Protein AF-A0A1V1WBP7-F1 (afdb_monomer_lite)

pLDDT: mean 84.03, std 14.75, range [46.06, 96.5]

Structure (mmCIF, N/CA/C/O backbone):
data_AF-A0A1V1WBP7-F1
#
_entry.id   AF-A0A1V1WBP7-F1
#
loop_
_atom_site.group_PDB
_atom_site.id
_atom_site.type_symbol
_atom_site.label_atom_id
_atom_site.label_alt_id
_atom_site.label_comp_id
_atom_site.label_asym_id
_atom_site.label_entity_id
_atom_site.label_seq_id
_atom_site.pdbx_PDB_ins_code
_atom_site.Cartn_x
_atom_site.Cartn_y
_atom_site.Cartn_z
_atom_site.occupancy
_atom_site.B_iso_or_equiv
_atom_site.auth_seq_id
_atom_site.auth_comp_id
_atom_site.auth_asym_id
_atom_site.auth_atom_id
_atom_site.pdbx_PDB_model_num
ATOM 1 N N . MET A 1 1 ? -47.527 0.584 -14.012 1.00 49.28 1 MET A N 1
ATOM 2 C CA . MET A 1 1 ? -46.309 1.399 -14.230 1.00 49.28 1 MET A CA 1
ATOM 3 C C . MET A 1 1 ? -45.580 1.552 -12.897 1.00 49.28 1 MET A C 1
ATOM 5 O O . MET A 1 1 ? -45.606 2.622 -12.317 1.00 49.28 1 MET A O 1
ATOM 9 N N . GLU A 1 2 ? -44.976 0.482 -12.372 1.00 51.69 2 GLU A N 1
ATOM 10 C CA . GLU A 1 2 ? -44.332 0.516 -11.038 1.00 51.69 2 GLU A CA 1
ATOM 11 C C . GLU A 1 2 ? -42.880 -0.003 -11.049 1.00 51.69 2 GLU A C 1
ATOM 13 O O . GLU A 1 2 ? -42.153 0.165 -10.080 1.00 51.69 2 GLU A O 1
ATOM 18 N N . GLY A 1 3 ? -42.404 -0.567 -12.168 1.00 49.81 3 GLY A N 1
ATOM 19 C CA . GLY A 1 3 ? -41.070 -1.182 -12.256 1.00 49.81 3 GLY A CA 1
ATOM 20 C C . GLY A 1 3 ? -39.911 -0.243 -12.622 1.00 49.81 3 GLY A C 1
ATOM 21 O O . GLY A 1 3 ? -38.756 -0.614 -12.448 1.00 49.81 3 GLY A O 1
ATOM 22 N N . VAL A 1 4 ? -40.185 0.969 -13.120 1.00 53.28 4 VAL A N 1
ATOM 23 C CA . VAL A 1 4 ? -39.129 1.900 -13.581 1.00 53.28 4 VAL A CA 1
ATOM 24 C C . VAL A 1 4 ? -38.493 2.656 -12.406 1.00 53.28 4 VAL A C 1
ATOM 26 O O . VAL A 1 4 ? -37.303 2.953 -12.426 1.00 53.28 4 VAL A O 1
ATOM 29 N N . SER A 1 5 ? -39.272 2.915 -11.351 1.00 57.97 5 SER A N 1
ATOM 30 C CA . SER A 1 5 ? -38.846 3.709 -10.191 1.00 57.97 5 SER A CA 1
ATOM 31 C C . SER A 1 5 ? -37.804 2.976 -9.337 1.00 57.97 5 SER A C 1
ATOM 33 O O . SER A 1 5 ? -36.762 3.531 -8.996 1.00 57.97 5 SER A O 1
ATOM 35 N N . THR A 1 6 ? -38.021 1.686 -9.069 1.00 59.50 6 THR A N 1
ATOM 36 C CA . THR A 1 6 ? -37.118 0.884 -8.230 1.00 59.50 6 THR A CA 1
ATOM 37 C C . THR A 1 6 ? -35.764 0.649 -8.900 1.00 59.50 6 THR A C 1
ATOM 39 O O . THR A 1 6 ? -34.729 0.726 -8.242 1.00 59.50 6 THR A O 1
ATOM 42 N N . LEU A 1 7 ? -35.749 0.423 -10.220 1.00 59.28 7 LEU A N 1
ATOM 43 C CA . LEU A 1 7 ? -34.512 0.218 -10.976 1.00 59.28 7 LEU A CA 1
ATOM 44 C C . LEU A 1 7 ? -33.639 1.486 -10.978 1.00 59.28 7 LEU A C 1
ATOM 46 O O . LEU A 1 7 ? -32.428 1.402 -10.784 1.00 59.28 7 LEU A O 1
ATOM 50 N N . LEU A 1 8 ? -34.258 2.662 -11.124 1.00 59.25 8 LEU A N 1
ATOM 51 C CA . LEU A 1 8 ? -33.563 3.951 -11.118 1.00 59.25 8 LEU A CA 1
ATOM 52 C C . LEU A 1 8 ? -32.920 4.246 -9.750 1.00 59.25 8 LEU A C 1
ATOM 54 O O . LEU A 1 8 ? -31.777 4.698 -9.682 1.00 59.25 8 LEU A O 1
ATOM 58 N N . ILE A 1 9 ? -33.617 3.932 -8.654 1.00 60.50 9 ILE A N 1
ATOM 59 C CA . ILE A 1 9 ? -33.103 4.107 -7.286 1.00 60.50 9 ILE A CA 1
ATOM 60 C C . ILE A 1 9 ? -31.903 3.185 -7.027 1.00 60.50 9 ILE A C 1
ATOM 62 O O . ILE A 1 9 ? -30.879 3.646 -6.522 1.00 60.50 9 ILE A O 1
ATOM 66 N N . ILE A 1 10 ? -31.982 1.908 -7.423 1.00 60.56 10 ILE A N 1
ATOM 67 C CA . ILE A 1 10 ? -30.877 0.947 -7.256 1.00 60.56 10 ILE A CA 1
ATOM 68 C C . ILE A 1 10 ? -29.636 1.403 -8.034 1.00 60.56 10 ILE A C 1
ATOM 70 O O . ILE A 1 10 ? -28.531 1.392 -7.490 1.00 60.56 10 ILE A O 1
ATOM 74 N N . VAL A 1 11 ? -29.813 1.868 -9.274 1.00 59.97 11 VAL A N 1
ATOM 75 C CA . VAL A 1 11 ? -28.717 2.397 -10.100 1.00 59.97 11 VAL A CA 1
ATOM 76 C C . VAL A 1 11 ? -28.092 3.641 -9.457 1.00 59.97 11 VAL A C 1
ATOM 78 O O . VAL A 1 11 ? -26.871 3.756 -9.403 1.00 59.97 11 VAL A O 1
ATOM 81 N N . THR A 1 12 ? -28.897 4.533 -8.879 1.00 58.50 12 THR A N 1
ATOM 82 C CA . THR A 1 12 ? -28.398 5.761 -8.234 1.00 58.50 12 THR A CA 1
ATOM 83 C C . THR A 1 12 ? -27.610 5.463 -6.947 1.00 58.50 12 THR A C 1
ATOM 85 O O . THR A 1 12 ? -26.564 6.069 -6.694 1.00 58.50 12 THR A O 1
ATOM 88 N N . ILE A 1 13 ? -28.049 4.482 -6.149 1.00 58.50 13 ILE A N 1
ATOM 89 C CA . ILE A 1 13 ? -27.334 4.025 -4.942 1.00 58.50 13 ILE A CA 1
ATOM 90 C C . ILE A 1 13 ? -26.028 3.301 -5.318 1.00 58.50 13 ILE A C 1
ATOM 92 O O . ILE A 1 13 ? -25.000 3.494 -4.667 1.00 58.50 13 ILE A O 1
ATOM 96 N N . ALA A 1 14 ? -26.032 2.505 -6.390 1.00 55.47 14 ALA A N 1
ATOM 97 C CA . ALA A 1 14 ? -24.828 1.834 -6.879 1.00 55.47 14 ALA A CA 1
ATOM 98 C C . ALA A 1 14 ? -23.783 2.829 -7.420 1.00 55.47 14 ALA A C 1
ATOM 100 O O . ALA A 1 14 ? -22.595 2.688 -7.129 1.00 55.47 14 ALA A O 1
ATOM 101 N N . ILE A 1 15 ? -24.214 3.865 -8.151 1.00 55.19 15 ILE A N 1
ATOM 102 C CA . ILE A 1 15 ? -23.320 4.905 -8.691 1.00 55.19 15 ILE A CA 1
ATOM 103 C C . ILE A 1 15 ? -22.729 5.766 -7.567 1.00 55.19 15 ILE A C 1
ATOM 105 O O . ILE A 1 15 ? -21.537 6.056 -7.588 1.00 55.19 15 ILE A O 1
ATOM 109 N N . SER A 1 16 ? -23.520 6.127 -6.552 1.00 48.75 16 SER A N 1
ATOM 110 C CA . SER A 1 16 ? -23.043 6.966 -5.440 1.00 48.75 16 SER A CA 1
ATOM 111 C C . SER A 1 16 ? -22.011 6.269 -4.545 1.00 48.75 16 SER A C 1
ATOM 113 O O . SER A 1 16 ? -21.090 6.926 -4.064 1.00 48.75 16 SER A O 1
ATOM 115 N N . ARG A 1 17 ? -22.076 4.938 -4.388 1.00 50.38 17 ARG A N 1
ATOM 116 C CA . ARG A 1 17 ? -21.009 4.165 -3.716 1.00 50.38 17 ARG A CA 1
ATOM 117 C C . ARG A 1 17 ? -19.724 4.032 -4.538 1.00 50.38 17 ARG A C 1
ATOM 119 O O . ARG A 1 17 ? -18.677 3.726 -3.974 1.00 50.38 17 ARG A O 1
ATOM 126 N N . LEU A 1 18 ? -19.776 4.255 -5.850 1.00 49.00 18 LEU A N 1
ATOM 127 C CA . LEU A 1 18 ? -18.595 4.182 -6.712 1.00 49.00 18 LEU A CA 1
ATOM 128 C C . LEU A 1 18 ? -17.677 5.408 -6.556 1.00 49.00 18 LEU A C 1
ATOM 130 O O . LEU A 1 18 ? -16.489 5.326 -6.858 1.00 49.00 18 LEU A O 1
ATOM 134 N N . SER A 1 19 ? -18.215 6.544 -6.103 1.00 46.06 19 SER A N 1
ATOM 135 C CA . SER A 1 19 ? -17.581 7.858 -6.269 1.00 46.06 19 SER A CA 1
ATOM 136 C C . SER A 1 19 ? -16.690 8.328 -5.116 1.00 46.06 19 SER A C 1
ATOM 138 O O . SER A 1 19 ? -16.075 9.382 -5.245 1.00 46.06 19 SER A O 1
ATOM 140 N N . SER A 1 20 ? -16.590 7.597 -4.001 1.00 52.81 20 SER A N 1
ATOM 141 C CA . SER A 1 20 ? -15.884 8.093 -2.805 1.00 52.81 20 SER A CA 1
ATOM 142 C C . SER A 1 20 ? -14.795 7.173 -2.265 1.00 52.81 20 SER A C 1
ATOM 144 O O . SER A 1 20 ? -14.373 7.354 -1.123 1.00 52.81 20 SER A O 1
ATOM 146 N N . VAL A 1 21 ? -14.315 6.193 -3.038 1.00 61.56 21 VAL A N 1
ATOM 147 C CA . VAL A 1 21 ? -13.191 5.386 -2.550 1.00 61.56 21 VAL A CA 1
ATOM 148 C C . VAL A 1 21 ? -11.918 6.205 -2.668 1.00 61.56 21 VAL A C 1
ATOM 150 O O . VAL A 1 21 ? -11.360 6.351 -3.753 1.00 61.56 21 VAL A O 1
ATOM 153 N N . ALA A 1 22 ? -11.506 6.768 -1.532 1.00 71.69 22 ALA A N 1
ATOM 154 C CA . ALA A 1 22 ? -10.317 7.589 -1.405 1.00 71.69 22 ALA A CA 1
ATOM 155 C C . ALA A 1 22 ? -9.111 6.848 -1.991 1.00 71.69 22 ALA A C 1
ATOM 157 O O . ALA A 1 22 ? -8.683 5.809 -1.480 1.00 71.69 22 ALA A O 1
ATOM 158 N N . SER A 1 23 ? -8.594 7.379 -3.094 1.00 84.75 23 SER A N 1
ATOM 159 C CA . SER A 1 23 ? -7.396 6.872 -3.734 1.00 84.75 23 SER A CA 1
ATOM 160 C C . SER A 1 23 ? -6.168 7.630 -3.243 1.00 84.75 23 SER A C 1
ATOM 162 O O . SER A 1 23 ? -6.245 8.832 -2.991 1.00 84.75 23 SER A O 1
ATOM 164 N N . TYR A 1 24 ? -5.026 6.960 -3.154 1.00 87.44 24 TYR A N 1
ATOM 165 C CA . TYR A 1 24 ? -3.764 7.573 -2.750 1.00 87.44 24 TYR A CA 1
ATOM 166 C C . TYR A 1 24 ? -2.632 7.198 -3.710 1.00 87.44 24 TYR A C 1
ATOM 168 O O . TYR A 1 24 ? -2.746 6.266 -4.505 1.00 87.44 24 TYR A O 1
ATOM 176 N N . GLU A 1 25 ? -1.534 7.947 -3.649 1.00 91.62 25 GLU A N 1
ATOM 177 C CA . GLU A 1 25 ? -0.281 7.562 -4.294 1.00 91.62 25 GLU A CA 1
ATOM 178 C C . GLU A 1 25 ? 0.701 7.043 -3.240 1.00 91.62 25 GLU A C 1
ATOM 180 O O . GLU A 1 25 ? 0.782 7.597 -2.135 1.00 91.62 25 GLU A O 1
ATOM 185 N N . GLY A 1 26 ? 1.431 5.978 -3.558 1.00 91.38 26 GLY A N 1
ATOM 186 C CA . GLY A 1 26 ? 2.343 5.347 -2.609 1.00 91.38 26 GLY A CA 1
ATOM 187 C C . GLY A 1 26 ? 3.078 4.147 -3.185 1.00 91.38 26 GLY A C 1
ATOM 188 O O . GLY A 1 26 ? 2.887 3.779 -4.342 1.00 91.38 26 GLY A O 1
ATOM 189 N N . TYR A 1 27 ? 3.919 3.523 -2.362 1.00 92.12 27 TYR A N 1
ATOM 190 C CA . TYR A 1 27 ? 4.590 2.283 -2.734 1.00 92.12 27 TYR A CA 1
ATOM 191 C C . TYR A 1 27 ? 3.604 1.114 -2.772 1.00 92.12 27 TYR A C 1
ATOM 193 O O . TYR A 1 27 ? 2.797 0.951 -1.855 1.00 92.12 27 TYR A O 1
ATOM 201 N N . LEU A 1 28 ? 3.685 0.295 -3.821 1.00 92.12 28 LEU A N 1
ATOM 202 C CA . LEU A 1 28 ? 2.872 -0.913 -3.942 1.00 92.12 28 LEU A CA 1
ATOM 203 C C . LEU A 1 28 ? 3.445 -2.025 -3.062 1.00 92.12 28 LEU A C 1
ATOM 205 O O . LEU A 1 28 ? 4.588 -2.450 -3.255 1.00 92.12 28 LEU A O 1
ATOM 209 N N . ILE A 1 29 ? 2.631 -2.496 -2.124 1.00 89.06 29 ILE A N 1
ATOM 210 C CA . ILE A 1 29 ? 2.987 -3.536 -1.159 1.00 89.06 29 ILE A CA 1
ATOM 211 C C . ILE A 1 29 ? 2.553 -4.898 -1.704 1.00 89.06 29 ILE A C 1
ATOM 213 O O . ILE A 1 29 ? 1.504 -5.037 -2.339 1.00 89.06 29 ILE A O 1
ATOM 217 N N . VAL A 1 30 ? 3.375 -5.916 -1.478 1.00 88.88 30 VAL A N 1
ATOM 218 C CA . VAL A 1 30 ? 3.036 -7.307 -1.764 1.00 88.88 30 VAL A CA 1
ATOM 219 C C . VAL A 1 30 ? 2.081 -7.786 -0.672 1.00 88.88 30 VAL A C 1
ATOM 221 O O . VAL A 1 30 ? 2.464 -7.875 0.493 1.00 88.88 30 VAL A O 1
ATOM 224 N N . LYS A 1 31 ? 0.837 -8.090 -1.056 1.00 82.25 31 LYS A N 1
ATOM 225 C CA . LYS A 1 31 ? -0.248 -8.468 -0.137 1.00 82.25 31 LYS A CA 1
ATOM 226 C C . LYS A 1 31 ? 0.172 -9.567 0.852 1.00 82.25 31 LYS A C 1
ATOM 228 O O . LYS A 1 31 ? 0.723 -10.584 0.430 1.00 82.25 31 LYS A O 1
ATOM 233 N N . GLY A 1 32 ? -0.141 -9.375 2.138 1.00 78.25 32 GLY A N 1
ATOM 234 C CA . GLY A 1 32 ? 0.213 -10.301 3.219 1.00 78.25 32 GLY A CA 1
ATOM 235 C C . GLY A 1 32 ? 1.697 -10.290 3.603 1.00 78.25 32 GLY A C 1
ATOM 236 O O . GLY A 1 32 ? 2.176 -11.242 4.217 1.00 78.25 32 GLY A O 1
ATOM 237 N N . THR A 1 33 ? 2.451 -9.262 3.200 1.00 81.69 33 THR A N 1
ATOM 238 C CA . THR A 1 33 ? 3.865 -9.088 3.554 1.00 81.69 33 THR A CA 1
ATOM 239 C C . THR A 1 33 ? 4.183 -7.611 3.788 1.00 81.69 33 THR A C 1
ATOM 241 O O . THR A 1 33 ? 3.463 -6.741 3.307 1.00 81.69 33 THR A O 1
ATOM 244 N N . ASP A 1 34 ? 5.333 -7.332 4.402 1.00 76.88 34 ASP A N 1
ATOM 245 C CA . ASP A 1 34 ? 5.883 -5.972 4.526 1.00 76.88 34 ASP A CA 1
ATOM 246 C C . ASP A 1 34 ? 6.816 -5.587 3.356 1.00 76.88 34 ASP A C 1
ATOM 248 O O . ASP A 1 34 ? 7.576 -4.619 3.436 1.00 76.88 34 ASP A O 1
ATOM 252 N N . ASN A 1 35 ? 6.806 -6.364 2.266 1.00 85.75 35 ASN A N 1
ATOM 253 C CA . ASN A 1 35 ? 7.675 -6.146 1.111 1.00 85.75 35 ASN A CA 1
ATOM 254 C C . ASN A 1 35 ? 7.003 -5.280 0.045 1.00 85.75 35 ASN A C 1
ATOM 256 O O . ASN A 1 35 ? 5.795 -5.345 -0.173 1.00 85.75 35 ASN A O 1
ATOM 260 N N . TYR A 1 36 ? 7.819 -4.540 -0.700 1.00 90.44 36 TYR A N 1
ATOM 261 C CA . TYR A 1 36 ? 7.381 -3.739 -1.839 1.00 90.44 36 TYR A CA 1
ATOM 262 C C . TYR A 1 36 ? 7.749 -4.408 -3.163 1.00 90.44 36 TYR A C 1
ATOM 264 O O . TYR A 1 36 ? 8.688 -5.205 -3.247 1.00 90.44 36 TYR A O 1
ATOM 272 N N . TYR A 1 37 ? 7.034 -4.051 -4.232 1.00 92.44 37 TYR A N 1
ATOM 273 C CA . TYR A 1 37 ? 7.463 -4.407 -5.583 1.00 92.44 37 TYR A CA 1
ATOM 274 C C . TYR A 1 37 ? 8.698 -3.587 -5.965 1.00 92.44 37 TYR A C 1
ATOM 276 O O . TYR A 1 37 ? 8.590 -2.427 -6.361 1.00 92.44 37 TYR A O 1
ATOM 284 N N . ASN A 1 38 ? 9.871 -4.205 -5.842 1.00 93.00 38 ASN A N 1
ATOM 285 C CA . ASN A 1 38 ? 11.150 -3.568 -6.139 1.00 93.00 38 ASN A CA 1
ATOM 286 C C . ASN A 1 38 ? 11.378 -3.396 -7.645 1.00 93.00 38 ASN A C 1
ATOM 288 O O . ASN A 1 38 ? 10.941 -4.218 -8.449 1.00 93.00 38 ASN A O 1
ATOM 292 N N . CYS A 1 39 ? 12.101 -2.348 -8.019 1.00 93.25 39 CYS A N 1
ATOM 293 C CA . CYS A 1 39 ? 12.418 -1.986 -9.392 1.00 93.25 39 CYS A CA 1
ATOM 294 C C . CYS A 1 39 ? 13.893 -1.602 -9.532 1.00 93.25 39 CYS A C 1
ATOM 296 O O . CYS A 1 39 ? 14.475 -0.996 -8.641 1.00 93.25 39 CYS A O 1
ATOM 298 N N . ASP A 1 40 ? 14.494 -1.922 -10.676 1.00 87.81 40 ASP A N 1
ATOM 299 C CA . ASP A 1 40 ? 15.861 -1.502 -10.988 1.00 87.81 40 ASP A CA 1
ATOM 300 C C . ASP A 1 40 ? 15.865 -0.089 -11.586 1.00 87.81 40 ASP A C 1
ATOM 302 O O . ASP A 1 40 ? 15.399 0.129 -12.710 1.00 87.81 40 ASP A O 1
ATOM 306 N N . ILE A 1 41 ? 16.418 0.870 -10.840 1.00 79.94 41 ILE A N 1
ATOM 307 C CA . ILE A 1 41 ? 16.479 2.278 -11.252 1.00 79.94 41 ILE A CA 1
ATOM 308 C C . ILE A 1 41 ? 17.471 2.533 -12.397 1.00 79.94 41 ILE A C 1
ATOM 310 O O . ILE A 1 41 ? 17.370 3.557 -13.071 1.00 79.94 41 ILE A O 1
ATOM 314 N N . ARG A 1 42 ? 18.436 1.630 -12.622 1.00 77.56 42 ARG A N 1
ATOM 315 C CA . ARG A 1 42 ? 19.437 1.746 -13.700 1.00 77.56 42 ARG A CA 1
ATOM 316 C C . ARG A 1 42 ? 18.978 1.097 -15.005 1.00 77.56 42 ARG A C 1
ATOM 318 O O . ARG A 1 42 ? 19.608 1.312 -16.038 1.00 77.56 42 ARG A O 1
ATOM 325 N N . GLY A 1 43 ? 17.906 0.314 -14.949 1.00 81.88 43 GLY A N 1
ATOM 326 C CA . GLY A 1 43 ? 17.322 -0.383 -16.086 1.00 81.88 43 GLY A CA 1
ATOM 327 C C . GLY A 1 43 ? 15.921 0.121 -16.428 1.00 81.88 43 GLY A C 1
ATOM 328 O O . GLY A 1 43 ? 15.588 1.298 -16.307 1.00 81.88 43 GLY A O 1
ATOM 329 N N . ASN A 1 44 ? 15.059 -0.807 -16.838 1.00 89.00 44 ASN A N 1
ATOM 330 C CA . ASN A 1 44 ? 13.678 -0.523 -17.236 1.00 89.00 44 ASN A CA 1
ATOM 331 C C . ASN A 1 44 ? 12.702 -0.454 -16.042 1.00 89.00 44 ASN A C 1
ATOM 333 O O . ASN A 1 44 ? 11.522 -0.781 -16.192 1.00 89.00 44 ASN A O 1
ATOM 337 N N . GLY A 1 45 ? 13.156 -0.024 -14.858 1.00 91.06 45 GLY A N 1
ATOM 338 C CA . GLY A 1 45 ? 12.352 -0.012 -13.631 1.00 91.06 45 GLY A CA 1
ATOM 339 C C . GLY A 1 45 ? 11.032 0.747 -13.766 1.00 91.06 45 GLY A C 1
ATOM 340 O O . GLY A 1 45 ? 10.006 0.280 -13.284 1.00 91.06 45 GLY A O 1
ATOM 341 N N . ASN A 1 46 ? 11.015 1.870 -14.491 1.00 93.50 46 ASN A N 1
ATOM 342 C CA . ASN A 1 46 ? 9.780 2.624 -14.745 1.00 93.50 46 ASN A CA 1
ATOM 343 C C . ASN A 1 46 ? 8.764 1.834 -15.579 1.00 93.50 46 ASN A C 1
ATOM 345 O O . ASN A 1 46 ? 7.570 1.884 -15.299 1.00 93.50 46 ASN A O 1
ATOM 349 N N . VAL A 1 47 ? 9.229 1.082 -16.582 1.00 95.56 47 VAL A N 1
ATOM 350 C CA . VAL A 1 47 ? 8.355 0.240 -17.413 1.00 95.56 47 VAL A CA 1
ATOM 351 C C . VAL A 1 47 ? 7.767 -0.888 -16.571 1.00 95.56 47 VAL A C 1
ATOM 353 O O . VAL A 1 47 ? 6.560 -1.118 -16.621 1.00 95.56 47 VAL A O 1
ATOM 356 N N . TYR A 1 48 ? 8.598 -1.539 -15.753 1.00 95.56 48 TYR A N 1
ATOM 357 C CA . TYR A 1 48 ? 8.144 -2.561 -14.812 1.00 95.56 48 TYR A CA 1
ATOM 358 C C . TYR A 1 48 ? 7.107 -2.006 -13.828 1.00 95.56 48 TYR A C 1
ATOM 360 O O . TYR A 1 48 ? 6.045 -2.603 -13.660 1.00 95.56 48 TYR A O 1
ATOM 368 N N . CYS A 1 49 ? 7.362 -0.838 -13.230 1.00 96.38 49 CYS A N 1
ATOM 369 C CA . CYS A 1 49 ? 6.433 -0.244 -12.276 1.00 96.38 49 CYS A CA 1
ATOM 370 C C . CYS A 1 49 ? 5.105 0.148 -12.913 1.00 96.38 49 CYS A C 1
ATOM 372 O O . CYS A 1 49 ? 4.056 -0.160 -12.359 1.00 96.38 49 CYS A O 1
ATOM 374 N N . ARG A 1 50 ? 5.115 0.724 -14.11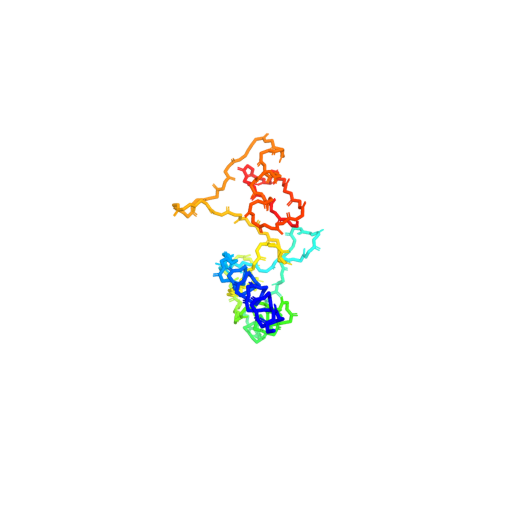6 1.00 96.50 50 ARG A N 1
ATOM 375 C CA . ARG A 1 50 ? 3.874 0.972 -14.855 1.00 96.50 50 ARG A CA 1
ATOM 376 C C . ARG A 1 50 ? 3.080 -0.317 -15.071 1.00 96.50 50 ARG A C 1
ATOM 378 O O . ARG A 1 50 ? 1.880 -0.356 -14.814 1.00 96.50 50 ARG A O 1
ATOM 385 N N . GLN A 1 51 ? 3.744 -1.382 -15.522 1.00 96.44 51 GLN A N 1
ATOM 386 C CA . GLN A 1 51 ? 3.097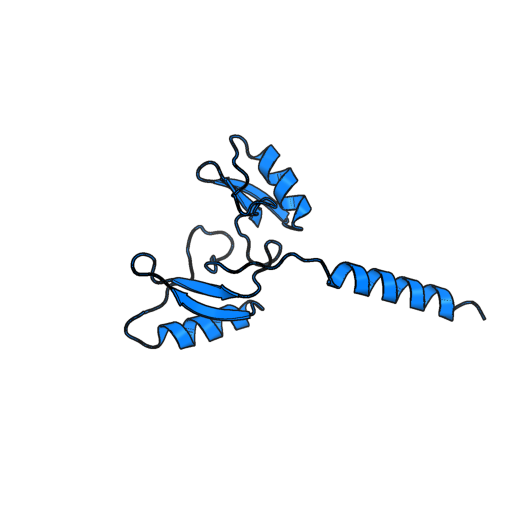 -2.673 -15.766 1.00 96.44 51 GLN A CA 1
ATOM 387 C C . GLN A 1 51 ? 2.530 -3.283 -14.482 1.00 96.44 51 GLN A C 1
ATOM 389 O O . GLN A 1 51 ? 1.395 -3.759 -14.491 1.00 96.44 51 GLN A O 1
ATOM 394 N N . ILE A 1 52 ? 3.286 -3.265 -13.380 1.00 95.94 52 ILE A N 1
ATOM 395 C CA . ILE A 1 52 ? 2.841 -3.870 -12.124 1.00 95.94 52 ILE A CA 1
ATOM 396 C C . ILE A 1 52 ? 1.714 -3.058 -11.478 1.00 95.94 52 ILE A C 1
ATOM 398 O O . ILE A 1 52 ? 0.741 -3.657 -11.034 1.00 95.94 52 ILE A O 1
ATOM 402 N N . CYS A 1 53 ? 1.766 -1.722 -11.502 1.00 96.38 53 CYS A N 1
ATOM 403 C CA . CYS A 1 53 ? 0.678 -0.883 -10.995 1.00 96.38 53 CYS A CA 1
ATOM 404 C C . CYS A 1 53 ? -0.626 -1.162 -11.757 1.00 96.38 53 CYS A C 1
ATOM 406 O O . CYS A 1 53 ? -1.649 -1.452 -11.136 1.00 96.38 53 CYS A O 1
ATOM 408 N N 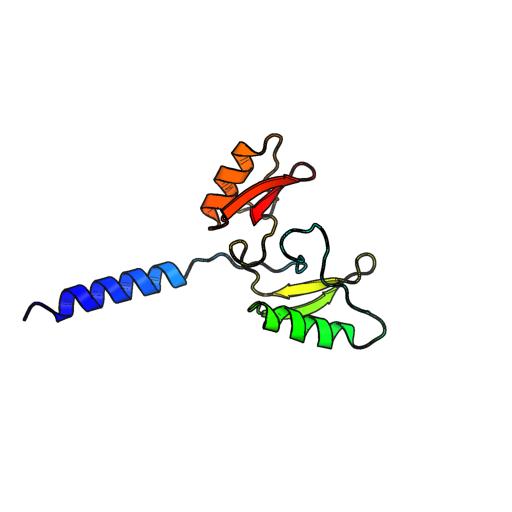. HIS A 1 54 ? -0.581 -1.206 -13.093 1.00 96.12 54 HIS A N 1
ATOM 409 C CA . HIS A 1 54 ? -1.754 -1.570 -13.893 1.00 96.12 54 HIS A CA 1
ATOM 410 C C . HIS A 1 54 ? -2.228 -3.005 -13.652 1.00 96.12 54 HIS A C 1
ATOM 412 O O . HIS A 1 54 ? -3.431 -3.240 -13.609 1.00 96.12 54 HIS A O 1
ATOM 418 N N . LYS A 1 55 ? -1.313 -3.963 -13.448 1.00 96.00 55 LYS A N 1
ATOM 419 C CA . LYS A 1 55 ? -1.666 -5.360 -13.142 1.00 96.00 55 LYS A CA 1
ATOM 420 C C . LYS A 1 55 ? -2.534 -5.484 -11.887 1.00 96.00 55 LYS A C 1
ATOM 422 O O . LYS A 1 55 ? -3.348 -6.400 -11.808 1.00 96.00 55 LYS A O 1
ATOM 427 N N . PHE A 1 56 ? -2.358 -4.592 -10.914 1.00 93.25 56 PHE A N 1
ATOM 428 C CA . PHE A 1 56 ? -3.146 -4.576 -9.681 1.00 93.25 56 PHE A CA 1
ATOM 429 C C . PHE A 1 56 ? -4.323 -3.590 -9.727 1.00 93.25 56 PHE A C 1
ATOM 431 O O . PHE A 1 56 ? -4.950 -3.340 -8.704 1.00 93.25 56 PHE A O 1
ATOM 438 N N . ASP A 1 57 ? -4.680 -3.088 -10.912 1.00 93.00 57 ASP A N 1
ATOM 439 C CA . ASP A 1 57 ? -5.692 -2.046 -11.132 1.00 93.00 57 ASP A CA 1
ATOM 440 C C . ASP A 1 57 ? -5.445 -0.772 -10.309 1.00 93.00 57 ASP A C 1
ATOM 442 O O . ASP A 1 57 ? -6.379 -0.102 -9.855 1.00 93.00 57 ASP A O 1
ATOM 446 N N . ALA A 1 58 ? -4.172 -0.436 -10.123 1.00 92.00 58 ALA A N 1
ATOM 447 C CA . ALA A 1 58 ? -3.759 0.913 -9.792 1.00 92.00 58 ALA A CA 1
ATOM 448 C C . ALA A 1 58 ? -3.632 1.749 -11.085 1.00 92.00 58 ALA A C 1
ATOM 450 O O . ALA A 1 58 ? -3.860 1.283 -12.208 1.00 92.00 58 ALA A O 1
ATOM 451 N N . GLY A 1 59 ? -3.292 3.024 -10.925 1.00 92.38 59 GLY A N 1
ATOM 452 C CA . GLY A 1 59 ? -2.986 3.931 -12.026 1.00 92.38 59 GLY A CA 1
ATOM 453 C C . GLY A 1 59 ? -1.596 3.693 -12.619 1.00 92.38 59 GLY A C 1
ATOM 454 O O . GLY A 1 59 ? -1.026 2.609 -12.527 1.00 92.38 59 GLY A O 1
ATOM 455 N N . ASP A 1 60 ? -1.041 4.740 -13.228 1.00 95.56 60 ASP A N 1
ATOM 456 C CA . ASP A 1 60 ? 0.351 4.728 -13.684 1.00 95.56 60 ASP A CA 1
ATOM 457 C C . ASP A 1 60 ? 1.312 4.591 -12.490 1.00 95.56 60 ASP A C 1
ATOM 459 O O . ASP A 1 60 ? 0.946 4.840 -11.333 1.00 95.56 60 ASP A O 1
ATOM 463 N N . GLY A 1 61 ? 2.556 4.232 -12.775 1.00 95.50 61 GLY A N 1
ATOM 464 C CA . GLY A 1 61 ? 3.586 4.146 -11.758 1.00 95.50 61 GLY A CA 1
ATOM 465 C C . GLY A 1 61 ? 4.988 4.248 -12.314 1.00 95.50 61 GLY A C 1
ATOM 466 O O . GLY A 1 61 ? 5.243 4.066 -13.505 1.00 95.50 61 GLY A O 1
ATOM 467 N N . HIS A 1 62 ? 5.916 4.539 -11.418 1.00 95.06 62 HIS A N 1
ATOM 468 C CA . HIS A 1 62 ? 7.322 4.706 -11.742 1.00 95.06 62 HIS A CA 1
ATOM 469 C C . HIS A 1 62 ? 8.189 4.134 -10.630 1.00 95.06 62 HIS A C 1
ATOM 471 O O . HIS A 1 62 ? 7.746 3.893 -9.505 1.00 95.06 62 HIS A O 1
ATOM 477 N N . CYS A 1 63 ? 9.443 3.883 -10.972 1.00 94.81 63 CYS A N 1
ATOM 478 C CA . CYS A 1 63 ? 10.431 3.427 -10.022 1.00 94.81 63 CYS A CA 1
ATOM 4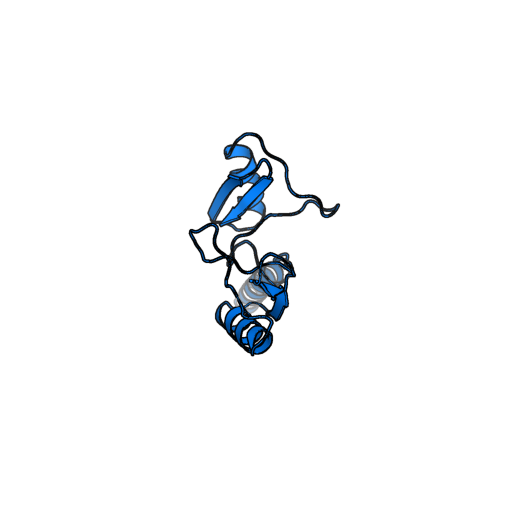79 C C . CYS A 1 63 ? 10.861 4.608 -9.153 1.00 94.81 63 CYS A C 1
ATOM 481 O O . CYS A 1 63 ? 11.408 5.594 -9.652 1.00 94.81 63 CYS A O 1
ATOM 483 N N . GLN A 1 64 ? 10.580 4.526 -7.856 1.00 90.94 64 GLN A N 1
ATOM 484 C CA . GLN A 1 64 ? 10.846 5.580 -6.886 1.00 90.94 64 GLN A CA 1
ATOM 485 C C . GLN A 1 64 ? 11.854 5.084 -5.846 1.00 90.94 64 GLN A C 1
ATOM 487 O O . GLN A 1 64 ? 11.684 4.039 -5.217 1.00 90.94 64 GLN A O 1
ATOM 492 N N . GLY A 1 65 ? 12.873 5.906 -5.604 1.00 74.38 65 GLY A N 1
ATOM 493 C CA . GLY A 1 65 ? 13.699 5.821 -4.405 1.00 74.38 65 GLY A CA 1
ATOM 494 C C . GLY A 1 65 ? 15.196 5.854 -4.683 1.00 74.38 65 GLY A C 1
ATOM 495 O O . GLY A 1 65 ? 15.708 5.105 -5.505 1.00 74.38 65 GLY A O 1
ATOM 496 N N . ILE A 1 66 ? 15.898 6.683 -3.909 1.00 59.47 66 ILE A N 1
ATOM 497 C CA . ILE A 1 66 ? 17.353 6.593 -3.717 1.00 59.47 66 ILE A CA 1
ATOM 498 C C . ILE A 1 66 ? 17.701 5.411 -2.782 1.00 59.47 66 ILE A C 1
ATOM 500 O O . ILE A 1 66 ? 18.786 4.854 -2.892 1.00 59.47 66 ILE A O 1
ATOM 504 N N . TYR A 1 67 ? 16.773 4.987 -1.905 1.00 56.31 67 TYR A N 1
ATOM 505 C CA . TYR A 1 67 ? 17.031 3.992 -0.847 1.00 56.31 67 TYR A CA 1
ATOM 506 C C . TYR A 1 67 ? 16.170 2.724 -0.913 1.00 56.31 67 TYR A C 1
ATOM 508 O O . TYR A 1 67 ? 16.630 1.664 -0.511 1.00 56.31 67 TYR A O 1
ATOM 516 N N . SER A 1 68 ? 14.937 2.811 -1.415 1.00 65.69 68 SER A N 1
ATOM 517 C CA . SER A 1 68 ? 13.976 1.700 -1.400 1.00 65.69 68 SER A CA 1
ATOM 518 C C . SER A 1 68 ? 13.769 1.027 -2.758 1.00 65.69 68 SER A C 1
ATOM 520 O O . SER A 1 68 ? 13.201 -0.056 -2.777 1.00 65.69 68 SER A O 1
ATOM 522 N N . GLN A 1 69 ? 14.231 1.634 -3.868 1.00 90.44 69 GLN A N 1
ATOM 523 C CA . GLN A 1 69 ? 14.157 1.080 -5.234 1.00 90.44 69 GLN A CA 1
ATOM 524 C C . GLN A 1 69 ? 12.843 0.317 -5.480 1.00 90.44 69 GLN A C 1
ATOM 526 O O . GLN A 1 69 ? 12.842 -0.879 -5.756 1.00 90.44 69 GLN A O 1
ATOM 531 N N . SER A 1 70 ? 11.713 1.000 -5.283 1.00 94.06 70 SER A N 1
ATOM 532 C CA . SER A 1 70 ? 10.381 0.390 -5.212 1.00 94.06 70 SER A CA 1
ATOM 533 C C . SER A 1 70 ? 9.384 1.101 -6.121 1.00 94.06 70 SER A C 1
ATOM 535 O O . SER A 1 70 ? 9.513 2.291 -6.409 1.00 94.06 70 SER A O 1
ATOM 537 N N . CYS A 1 71 ? 8.359 0.380 -6.562 1.00 95.25 71 CYS A N 1
ATOM 538 C CA . CYS A 1 71 ? 7.329 0.931 -7.427 1.00 95.25 71 CYS A CA 1
ATOM 539 C C . CYS A 1 71 ? 6.369 1.835 -6.663 1.00 95.25 71 CYS A C 1
ATOM 541 O O . CYS A 1 71 ? 5.669 1.390 -5.752 1.00 95.25 71 CYS A O 1
ATOM 543 N N . TRP A 1 72 ? 6.322 3.098 -7.079 1.00 94.38 72 TRP A N 1
ATOM 544 C CA . TRP A 1 72 ? 5.332 4.072 -6.648 1.00 94.38 72 TRP A CA 1
ATOM 545 C C . TRP A 1 72 ? 4.179 4.087 -7.646 1.00 94.38 72 TRP A C 1
ATOM 547 O O . TRP A 1 72 ? 4.393 4.342 -8.832 1.00 94.38 72 TRP A O 1
ATOM 557 N N . CYS A 1 73 ? 2.967 3.816 -7.173 1.00 95.62 73 CYS A N 1
ATOM 558 C CA . CYS A 1 73 ? 1.761 3.767 -7.989 1.00 95.62 73 CYS A CA 1
ATOM 559 C C . CYS A 1 73 ? 0.815 4.913 -7.644 1.00 95.62 73 CYS A C 1
ATOM 561 O O . CYS A 1 73 ? 0.692 5.318 -6.484 1.00 95.62 73 CYS A O 1
ATOM 563 N N . LYS A 1 74 ? 0.083 5.378 -8.654 1.00 94.69 74 LYS A N 1
ATOM 564 C CA . LYS A 1 74 ? -1.059 6.280 -8.495 1.00 94.69 74 LYS A CA 1
ATOM 565 C C . LYS A 1 74 ? -2.347 5.498 -8.277 1.00 94.69 74 LYS A C 1
ATOM 567 O O . LYS A 1 74 ? -2.432 4.328 -8.633 1.00 94.69 74 LYS A O 1
ATOM 572 N N . ASN A 1 75 ? -3.377 6.166 -7.768 1.00 92.69 75 ASN A N 1
ATOM 573 C CA . ASN A 1 75 ? -4.732 5.623 -7.627 1.00 92.69 75 ASN A CA 1
ATOM 574 C C . ASN A 1 75 ? -4.831 4.305 -6.831 1.00 92.69 75 ASN A C 1
ATOM 576 O O . ASN A 1 75 ? -5.720 3.490 -7.082 1.00 92.69 75 ASN A O 1
ATOM 580 N N . LEU A 1 76 ? -3.938 4.088 -5.864 1.00 92.19 76 LEU A N 1
ATOM 581 C CA . LEU A 1 76 ? -4.044 2.965 -4.940 1.00 92.19 76 LEU A CA 1
ATOM 582 C C . LEU A 1 76 ? -5.279 3.135 -4.057 1.00 92.19 76 LEU A C 1
ATOM 584 O O . LEU A 1 76 ? -5.654 4.242 -3.684 1.00 92.19 76 LEU A O 1
ATOM 588 N N . ARG A 1 77 ? -5.904 2.016 -3.709 1.00 90.94 77 ARG A N 1
ATOM 589 C CA . ARG A 1 77 ? -7.092 1.940 -2.847 1.00 90.94 77 ARG A CA 1
ATOM 590 C C . ARG A 1 77 ? -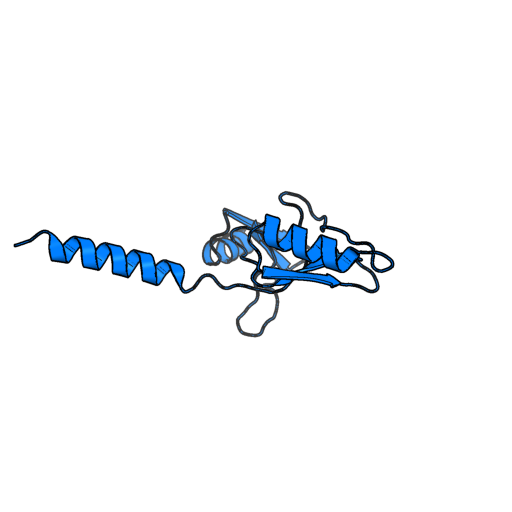6.780 1.025 -1.675 1.00 90.94 77 ARG A C 1
ATOM 592 O O . ARG A 1 77 ? -6.410 -0.123 -1.924 1.00 90.94 77 ARG A O 1
ATOM 599 N N . ILE A 1 78 ? -6.956 1.516 -0.449 1.00 90.00 78 ILE A N 1
ATOM 600 C CA . ILE A 1 78 ? -6.620 0.784 0.785 1.00 90.00 78 ILE A CA 1
ATOM 601 C C . ILE A 1 78 ? -7.305 -0.588 0.818 1.00 90.00 78 ILE A C 1
ATOM 603 O O . ILE A 1 78 ? -6.638 -1.599 0.996 1.00 90.00 78 ILE A O 1
ATOM 607 N N . SER A 1 79 ? -8.598 -0.640 0.499 1.00 88.88 79 SER A N 1
ATOM 608 C CA . SER A 1 79 ? -9.390 -1.877 0.440 1.00 88.88 79 SER A CA 1
ATOM 609 C C . SER A 1 79 ? -8.897 -2.945 -0.540 1.00 88.88 79 SER A C 1
ATOM 611 O O . SER A 1 79 ? -9.344 -4.088 -0.490 1.00 88.88 79 SER A O 1
ATOM 613 N N . LYS A 1 80 ? -8.003 -2.590 -1.468 1.00 89.25 80 LYS A N 1
ATOM 614 C CA . LYS A 1 80 ? -7.492 -3.506 -2.494 1.00 89.25 80 LYS A CA 1
ATOM 615 C C . LYS A 1 80 ? -5.996 -3.771 -2.383 1.00 89.25 80 LYS A C 1
ATOM 617 O O . LYS A 1 80 ? -5.559 -4.884 -2.664 1.00 89.25 80 LYS A O 1
ATOM 622 N N . HIS A 1 81 ? -5.228 -2.754 -2.016 1.00 91.25 81 HIS A N 1
ATOM 623 C CA . HIS A 1 81 ? -3.766 -2.778 -2.072 1.00 91.25 81 HIS A CA 1
ATOM 624 C C . HIS A 1 81 ? -3.126 -2.786 -0.681 1.00 91.25 81 HIS A C 1
ATOM 626 O O . HIS A 1 81 ? -1.902 -2.827 -0.585 1.00 91.25 81 HIS A O 1
ATOM 632 N N . GLY A 1 82 ? -3.945 -2.720 0.372 1.00 90.31 82 GLY A N 1
ATOM 633 C CA . GLY A 1 82 ? -3.500 -2.370 1.710 1.00 90.31 82 GLY A CA 1
ATOM 634 C C . GLY A 1 82 ? -2.960 -0.943 1.767 1.00 90.31 82 GLY A C 1
ATOM 635 O O . GLY A 1 82 ? -3.021 -0.212 0.780 1.00 90.31 82 GLY A O 1
ATOM 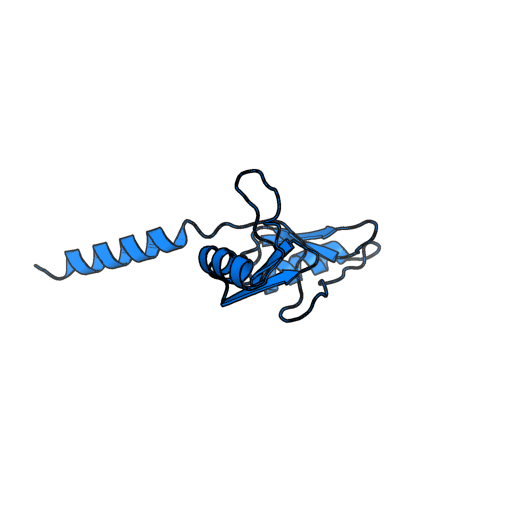636 N N . GLY A 1 83 ? -2.449 -0.513 2.914 1.00 89.75 83 GLY A N 1
ATOM 637 C CA . GLY A 1 83 ? -1.751 0.765 3.037 1.00 89.75 83 GLY A CA 1
ATOM 638 C C . GLY A 1 83 ? -2.019 1.500 4.340 1.00 89.75 83 GLY A C 1
ATOM 639 O O . GLY A 1 83 ? -2.795 1.070 5.190 1.00 89.75 83 GLY A O 1
ATOM 640 N N . TYR A 1 84 ? -1.362 2.650 4.480 1.00 90.50 84 TYR A N 1
ATOM 641 C CA . TYR A 1 84 ? -1.468 3.488 5.668 1.00 90.50 84 TYR A CA 1
ATOM 642 C C . TYR A 1 84 ? -2.513 4.591 5.449 1.00 90.50 84 TYR A C 1
ATOM 644 O O . TYR A 1 84 ? -2.245 5.531 4.686 1.00 90.50 84 TYR A O 1
ATOM 652 N N . PRO A 1 85 ? -3.694 4.520 6.091 1.00 90.62 85 PRO A N 1
ATOM 653 C CA . PRO A 1 85 ? -4.680 5.584 6.018 1.00 90.62 85 PRO A CA 1
ATOM 654 C C . PRO A 1 85 ? -4.107 6.893 6.563 1.00 90.62 85 PRO A C 1
ATOM 656 O O . PRO A 1 85 ? -3.315 6.924 7.513 1.00 90.62 85 PRO A O 1
ATOM 659 N N . LYS A 1 86 ? -4.536 7.997 5.951 1.00 89.31 86 LYS A N 1
ATOM 660 C CA . LYS A 1 86 ? -4.146 9.352 6.335 1.00 89.31 86 LYS A CA 1
ATOM 661 C C . LYS A 1 86 ? -5.357 10.116 6.840 1.00 89.31 86 LYS A C 1
ATOM 663 O O . LYS A 1 86 ? -6.438 10.044 6.264 1.00 89.31 86 LYS A O 1
ATOM 668 N N . GLN A 1 87 ? -5.137 10.882 7.895 1.00 89.31 87 GLN A N 1
ATOM 669 C CA . GLN A 1 87 ? -6.057 11.894 8.388 1.00 89.31 87 GLN A CA 1
ATOM 670 C C . GLN A 1 87 ? -6.254 12.991 7.328 1.00 89.31 87 GLN A C 1
ATOM 672 O O . GLN A 1 87 ? -5.451 13.140 6.404 1.00 89.31 87 GLN A O 1
ATOM 677 N N . SER A 1 88 ? -7.272 13.836 7.508 1.00 86.81 88 SER A N 1
ATOM 678 C CA . SER A 1 88 ? -7.551 14.977 6.617 1.00 86.81 88 SER A CA 1
ATOM 679 C C . SER A 1 88 ? -6.384 15.965 6.486 1.00 86.81 88 SER A C 1
ATOM 681 O O . SER A 1 88 ? -6.252 16.640 5.471 1.00 86.81 88 SER A O 1
ATOM 683 N N . ASN A 1 89 ? -5.504 16.025 7.489 1.00 88.50 89 ASN A N 1
ATOM 684 C CA . ASN A 1 89 ? -4.284 16.837 7.485 1.00 88.50 89 ASN A CA 1
ATOM 685 C C . ASN A 1 89 ? -3.071 16.136 6.829 1.00 88.50 89 ASN A C 1
ATOM 687 O O . ASN A 1 89 ? -1.952 16.638 6.924 1.00 88.50 89 ASN A O 1
ATOM 691 N N . GLY A 1 90 ? -3.262 14.960 6.223 1.00 85.44 90 GLY A N 1
ATOM 692 C CA . GLY A 1 90 ? -2.219 14.175 5.561 1.00 85.44 90 GLY A CA 1
ATOM 693 C C . GLY A 1 90 ? -1.327 13.342 6.491 1.00 85.44 90 GLY A C 1
ATOM 694 O O . GLY A 1 90 ? -0.486 12.591 5.992 1.00 85.44 90 GLY A O 1
ATOM 695 N N . LYS A 1 91 ? -1.493 13.434 7.818 1.00 90.38 91 LYS A N 1
ATOM 696 C CA . LYS A 1 91 ? -0.734 12.628 8.788 1.00 90.38 91 LYS A CA 1
ATOM 697 C C . LYS A 1 91 ? -1.277 11.206 8.875 1.00 90.38 91 LYS A C 1
ATOM 699 O O . LYS A 1 91 ? -2.469 10.981 8.701 1.00 90.38 91 LYS A O 1
ATOM 704 N N . LEU A 1 92 ? -0.407 10.257 9.210 1.00 91.75 92 LEU A N 1
ATOM 705 C CA . LEU A 1 92 ? -0.813 8.882 9.502 1.00 91.75 92 LEU A CA 1
ATOM 706 C C . LEU A 1 92 ? -1.649 8.833 10.788 1.00 91.75 92 LEU A C 1
ATOM 708 O O . LEU A 1 92 ? -1.485 9.667 11.685 1.00 91.75 92 LEU A O 1
ATOM 712 N N . TYR A 1 93 ? -2.550 7.861 10.885 1.00 92.25 93 TYR A N 1
ATOM 713 C CA . TYR A 1 93 ? -3.217 7.543 12.145 1.00 92.25 93 TYR A CA 1
ATOM 714 C C . TYR A 1 93 ? -2.213 6.869 13.079 1.00 92.25 93 TYR A C 1
ATOM 716 O O . TYR A 1 93 ? -1.779 5.756 12.803 1.00 92.25 93 TYR A O 1
ATOM 724 N N . SER A 1 94 ? -1.818 7.550 14.157 1.00 94.56 94 SER A N 1
ATOM 725 C CA . SER A 1 94 ? -0.915 6.967 15.150 1.00 94.56 94 SER A CA 1
ATOM 726 C C . SER A 1 94 ? -1.676 6.031 16.084 1.00 94.56 94 SER A C 1
ATOM 728 O O . SER A 1 94 ? -2.827 6.302 16.427 1.00 94.56 94 SER A O 1
ATOM 730 N N . CYS A 1 95 ? -1.043 4.939 16.494 1.00 95.06 95 CYS A N 1
ATOM 731 C CA . CYS A 1 95 ? -1.676 3.888 17.276 1.00 95.06 95 CYS A CA 1
ATOM 732 C C . CYS A 1 95 ? -0.752 3.356 18.370 1.00 95.06 95 CYS A C 1
ATOM 734 O O . CYS A 1 95 ? 0.470 3.467 18.295 1.00 95.06 95 CYS A O 1
ATOM 736 N N . TRP A 1 96 ? -1.383 2.735 19.365 1.00 91.38 96 TRP A N 1
ATOM 737 C CA . TRP A 1 96 ? -0.729 2.002 20.456 1.00 91.38 96 TRP A CA 1
ATOM 738 C C . TRP A 1 96 ? -1.352 0.615 20.674 1.00 91.38 96 TRP A C 1
ATOM 740 O O . TRP A 1 96 ? -0.903 -0.134 21.535 1.00 91.38 96 TRP A O 1
ATOM 750 N N . LYS A 1 97 ? -2.437 0.319 19.948 1.00 91.38 97 LYS A N 1
ATOM 751 C CA . LYS A 1 97 ? -3.276 -0.876 20.054 1.00 91.38 97 LYS A CA 1
ATOM 752 C C . LYS A 1 97 ? -3.919 -1.171 18.701 1.00 91.38 97 LYS A C 1
ATOM 754 O O . LYS A 1 97 ? -4.242 -0.226 17.974 1.00 91.38 97 LYS A O 1
ATOM 759 N N . ASP A 1 98 ? -4.139 -2.445 18.406 1.00 93.06 98 ASP A N 1
ATOM 760 C CA . ASP A 1 98 ? -4.655 -2.900 17.111 1.00 93.06 98 ASP A CA 1
ATOM 761 C C . ASP A 1 98 ? -6.142 -2.584 16.934 1.00 93.06 98 ASP A C 1
ATOM 763 O O . ASP A 1 98 ? -6.553 -2.168 15.852 1.00 93.06 98 ASP A O 1
ATOM 767 N N . GLU A 1 99 ? -6.940 -2.641 18.004 1.00 95.19 99 GLU A N 1
ATOM 768 C CA . GLU A 1 99 ? -8.391 -2.416 17.940 1.00 95.19 99 GLU A CA 1
ATOM 769 C C . GLU A 1 99 ? -8.744 -1.001 17.454 1.00 95.19 99 GLU A C 1
ATOM 771 O O . GLU A 1 99 ? -9.781 -0.781 16.823 1.00 95.19 99 GLU A O 1
ATOM 776 N N . TYR A 1 100 ? -7.863 -0.028 17.712 1.00 95.06 100 TYR A N 1
ATOM 777 C CA . TYR A 1 100 ? -7.994 1.314 17.150 1.00 95.06 100 TYR A CA 1
ATOM 778 C C . TYR A 1 100 ? -7.868 1.285 15.622 1.00 95.06 100 TYR A C 1
ATOM 780 O O . TYR A 1 100 ? -8.690 1.873 14.917 1.00 95.06 100 TYR A O 1
ATOM 788 N N . CYS A 1 101 ? -6.868 0.569 15.110 1.00 96.12 101 CYS A N 1
ATOM 789 C CA . CYS A 1 101 ? -6.612 0.469 13.681 1.00 96.12 101 CYS A CA 1
ATOM 790 C C . CYS A 1 101 ? -7.668 -0.361 12.959 1.00 96.12 101 CYS A C 1
ATOM 792 O O . CYS A 1 101 ? -8.056 0.027 11.862 1.00 96.12 101 CYS A O 1
ATOM 794 N N . GLU A 1 102 ? -8.228 -1.403 13.577 1.00 95.69 102 GLU A N 1
ATOM 795 C CA . GLU A 1 102 ? -9.379 -2.115 13.009 1.00 95.69 102 GLU A CA 1
ATOM 796 C C . GLU A 1 102 ? -10.549 -1.165 12.706 1.00 95.69 102 GLU A C 1
ATOM 798 O O . GLU A 1 102 ? -11.168 -1.241 11.642 1.00 95.69 102 GLU A O 1
ATOM 803 N N . GLY A 1 103 ? -10.849 -0.245 13.629 1.00 93.94 103 GLY A N 1
ATOM 804 C CA . GLY A 1 103 ? -11.905 0.751 13.453 1.00 93.94 103 GLY A CA 1
ATOM 805 C C . GLY A 1 103 ? -11.605 1.759 12.341 1.00 93.94 103 GLY A C 1
ATOM 806 O O . GLY A 1 103 ? -12.512 2.131 11.593 1.00 93.94 103 GLY A O 1
ATOM 807 N N . ILE A 1 104 ? -10.348 2.191 12.204 1.00 94.19 104 ILE A N 1
ATOM 808 C CA . ILE A 1 104 ? -9.918 3.072 11.107 1.00 94.19 104 ILE A CA 1
ATOM 809 C C . ILE A 1 104 ? -9.989 2.327 9.769 1.00 94.19 104 ILE A C 1
ATOM 811 O O . ILE A 1 104 ? -10.582 2.826 8.819 1.00 94.19 104 ILE A O 1
ATOM 815 N N . CYS A 1 105 ? -9.455 1.112 9.686 1.00 93.06 105 CYS A N 1
ATOM 816 C CA . CYS A 1 105 ? -9.380 0.348 8.443 1.00 93.06 105 CYS A CA 1
ATOM 817 C C . CYS A 1 105 ? -10.756 -0.056 7.905 1.00 93.06 105 CYS A C 1
ATOM 819 O O . CYS A 1 105 ? -10.983 0.033 6.697 1.00 93.06 105 CYS A O 1
ATOM 821 N N . LYS A 1 106 ? -11.720 -0.353 8.787 1.00 91.94 106 LYS A N 1
ATOM 822 C CA . LYS A 1 106 ? -13.128 -0.555 8.398 1.00 91.94 106 LYS A CA 1
ATOM 823 C C . LYS A 1 106 ? -13.748 0.678 7.732 1.00 91.94 106 LYS A C 1
ATOM 825 O O . LYS A 1 106 ? -14.560 0.524 6.829 1.00 91.94 106 LYS A O 1
ATOM 830 N N . GLN A 1 107 ? -13.355 1.895 8.124 1.00 90.50 107 GLN A N 1
ATOM 831 C CA . GLN A 1 107 ? -13.817 3.133 7.467 1.00 90.50 107 GLN A CA 1
ATOM 832 C C . GLN A 1 107 ? -13.219 3.321 6.065 1.00 90.50 107 GLN A C 1
ATOM 834 O O . GLN A 1 107 ? -13.737 4.109 5.277 1.00 90.50 107 GLN A O 1
ATOM 839 N N . HIS A 1 108 ? -12.141 2.601 5.752 1.00 88.19 108 HIS A N 1
ATOM 840 C CA . HIS A 1 108 ? -11.474 2.597 4.451 1.00 88.19 108 HIS A CA 1
ATOM 841 C C . HIS A 1 108 ? -11.756 1.317 3.642 1.00 88.19 108 HIS A C 1
ATOM 843 O O . HIS A 1 108 ? -11.012 1.005 2.709 1.00 88.19 108 HIS A O 1
ATOM 849 N N . ASP A 1 109 ? -12.822 0.589 3.996 1.00 89.62 109 ASP A N 1
ATOM 850 C CA . ASP A 1 109 ? -13.258 -0.663 3.367 1.00 89.62 109 ASP A CA 1
ATOM 851 C C . ASP A 1 109 ? -12.188 -1.778 3.359 1.00 89.62 109 ASP A C 1
ATOM 853 O O . ASP A 1 109 ? -12.230 -2.674 2.514 1.00 89.62 109 ASP A O 1
ATOM 857 N N . ALA A 1 110 ? -11.212 -1.733 4.270 1.00 88.81 110 ALA A N 1
ATOM 858 C CA . ALA A 1 110 ? -10.253 -2.819 4.465 1.00 88.81 110 ALA A CA 1
ATOM 859 C C . ALA A 1 110 ? -10.811 -3.891 5.408 1.00 88.81 110 ALA A C 1
ATOM 861 O O . ALA A 1 110 ? -11.636 -3.608 6.284 1.00 88.81 110 ALA A O 1
ATOM 862 N N . ALA A 1 111 ? -10.365 -5.132 5.213 1.00 89.12 111 ALA A N 1
ATOM 863 C CA . ALA A 1 111 ? -10.848 -6.276 5.977 1.00 89.12 111 ALA A CA 1
ATOM 864 C C . ALA A 1 111 ? -10.233 -6.309 7.380 1.00 89.12 111 ALA A C 1
ATOM 866 O O . ALA A 1 111 ? -10.899 -6.701 8.342 1.00 89.12 111 ALA A O 1
ATOM 867 N N . TYR A 1 112 ? -8.978 -5.880 7.488 1.00 91.19 112 TYR A N 1
ATOM 868 C CA . TYR A 1 112 ? -8.190 -5.928 8.703 1.00 91.19 112 TYR A CA 1
ATOM 869 C C . TYR A 1 112 ? -7.386 -4.640 8.907 1.00 91.19 112 TYR A C 1
ATOM 871 O O . TYR A 1 112 ? -7.132 -3.873 7.975 1.00 91.19 112 TYR A O 1
ATOM 879 N N . GLY A 1 113 ? -7.016 -4.386 10.161 1.00 93.38 113 GLY A N 1
ATOM 880 C CA . GLY A 1 113 ? -6.209 -3.242 10.546 1.00 93.38 113 GLY A CA 1
ATOM 881 C C . GLY A 1 113 ? -5.418 -3.521 11.809 1.00 93.38 113 GLY A C 1
ATOM 882 O O . GLY A 1 113 ? -5.979 -4.029 12.774 1.00 93.38 113 GLY A O 1
ATOM 883 N N . TYR A 1 114 ? -4.139 -3.164 11.814 1.00 94.00 114 TYR A N 1
ATOM 884 C CA . TYR A 1 114 ? -3.246 -3.380 12.952 1.00 94.00 114 TYR A CA 1
ATOM 885 C C . TYR A 1 114 ? -2.256 -2.228 13.114 1.00 94.00 114 TYR A C 1
ATOM 887 O O . TYR A 1 114 ? -2.093 -1.376 12.230 1.00 94.00 114 TYR A O 1
ATOM 895 N N . CYS A 1 115 ? -1.624 -2.170 14.281 1.00 94.81 115 CYS A N 1
ATOM 896 C CA . CYS A 1 115 ? -0.692 -1.123 14.639 1.00 94.81 115 CYS A CA 1
ATOM 897 C C . CYS A 1 115 ? 0.740 -1.501 14.247 1.00 94.81 115 CYS A C 1
ATOM 899 O O . CYS A 1 115 ? 1.402 -2.292 14.916 1.00 94.81 115 CYS A O 1
ATOM 901 N N . TYR A 1 116 ? 1.250 -0.888 13.180 1.00 90.31 116 TYR A N 1
ATOM 902 C CA . TYR A 1 116 ? 2.596 -1.129 12.671 1.00 90.31 116 TYR A CA 1
ATOM 903 C C . TYR A 1 116 ? 3.478 0.112 12.819 1.00 90.31 116 TYR A C 1
ATOM 905 O O . TYR A 1 116 ? 3.152 1.192 12.329 1.00 90.31 116 TYR A O 1
ATOM 913 N N . ALA A 1 117 ? 4.616 -0.023 13.508 1.00 90.56 117 ALA A N 1
ATOM 914 C CA . ALA A 1 117 ? 5.548 1.083 13.760 1.00 90.56 117 ALA A CA 1
ATOM 915 C C . ALA A 1 117 ? 4.856 2.357 14.306 1.00 90.56 117 ALA A C 1
ATOM 917 O O . ALA A 1 117 ? 5.145 3.479 13.891 1.00 90.56 117 ALA A O 1
ATOM 918 N N . SER A 1 118 ? 3.925 2.182 15.253 1.00 93.44 118 SER A N 1
ATOM 919 C CA . SER A 1 118 ? 3.098 3.255 15.843 1.00 93.44 118 SER A CA 1
ATOM 920 C C . SER A 1 118 ? 2.155 3.969 14.862 1.00 93.44 118 SER A C 1
ATOM 922 O O . SER A 1 118 ? 1.682 5.070 15.164 1.00 93.44 118 SER A O 1
ATOM 924 N N . SER A 1 119 ? 1.875 3.369 13.700 1.00 94.56 119 SER A N 1
ATOM 925 C CA . SER A 1 119 ? 0.920 3.850 12.695 1.00 94.56 119 SER A CA 1
ATOM 926 C C . SER A 1 119 ? -0.052 2.747 12.271 1.00 94.56 119 SER A C 1
ATOM 928 O O . SER A 1 119 ? 0.319 1.581 12.188 1.00 94.56 119 SER A O 1
ATOM 930 N N . CYS A 1 120 ? -1.301 3.097 11.977 1.00 94.25 120 CYS A N 1
ATOM 931 C CA . CYS A 1 120 ? -2.260 2.115 11.483 1.00 94.25 120 CYS A CA 1
ATOM 932 C C . CYS A 1 120 ? -1.922 1.675 10.063 1.00 94.25 120 CYS A C 1
ATOM 934 O O . CYS A 1 120 ? -1.717 2.516 9.184 1.00 94.25 120 CYS A O 1
ATOM 936 N N . TYR A 1 121 ? -1.932 0.365 9.852 1.00 92.31 121 TYR A N 1
ATOM 937 C CA . TYR A 1 121 ? -1.852 -0.276 8.550 1.00 92.31 121 TYR A CA 1
ATOM 938 C C . TYR A 1 121 ? -3.121 -1.092 8.303 1.00 92.31 121 TYR A C 1
ATOM 940 O O . TYR A 1 121 ? -3.645 -1.704 9.233 1.00 92.31 121 TYR A O 1
ATOM 948 N N . CYS A 1 122 ? -3.616 -1.074 7.067 1.00 91.94 122 CYS A N 1
ATOM 949 C CA . CYS A 1 122 ? -4.852 -1.732 6.655 1.00 91.94 122 CYS A CA 1
ATOM 950 C C . CYS A 1 122 ? -4.596 -2.726 5.519 1.00 91.94 122 CYS A C 1
ATOM 952 O O . CYS A 1 122 ? -3.806 -2.402 4.632 1.00 91.94 122 CYS A O 1
ATOM 954 N N . GLU A 1 123 ? -5.303 -3.863 5.495 1.00 89.69 123 GLU A N 1
ATOM 955 C CA . GLU A 1 123 ? -5.286 -4.849 4.390 1.00 89.69 123 GLU A CA 1
ATOM 956 C C . GLU A 1 123 ? -6.572 -5.683 4.244 1.00 89.69 123 GLU A C 1
ATOM 958 O O . GLU A 1 123 ? -7.431 -5.653 5.157 1.00 89.69 123 GLU A O 1
#

Foldseek 3Di:
DPPPVVVVVVVVVVVVVVPDQDFDKFFQDDPPDRATAAADPVDVRQVVLQVVCVVQVFHHWGQDDPPRRHIITTRDQCQRRKFFDADPVRHFAFDDFQVVLQVVQVVSNFPGWGQDPRGIIGD

InterPro domains:
  IPR002061 Scorpion long chain toxin/defensin [PF00537] (29-76)
  IPR002061 Scorpion long chain toxin/defensin [PF00537] (82-123)
  IPR036574 Knottin, scorpion toxin-like superfamily [G3DSA:3.30.30.10] (24-80)
  IPR036574 Knottin, scorpion toxin-like superfamily [G3DSA:3.30.30.10] (81-123)
  IPR036574 Knottin, scorpion toxin-like superfamily [SSF57095] (26-76)
  IPR036574 Knottin, scorpion toxin-like superfamily [SSF57095] (82-123)
  IPR044062 LCN-type cysteine-stabilized alpha/beta (CS-alpha/beta) domain [PS51863] (81-123)

Secondary structure (DSSP, 8-state):
--HHHHHHHHHHHHHHHHS---EEEEEPB-TTSS-B-B--TTTTHHHHHHHHHHHTT---EEEE-SSS-EEEEEEEEHHHH-B--B-TTS-B-B-SSHHHHHHHHHHTT-S-EEEETTEEEE-

Sequence (123 aa):
MEGVSTLLIIVTIAISRLSSVASYEGYLIVKGTDNYYNCDIRGNGNVYCRQICHKFDAGDGHCQGIYSQSCWCKNLRISKHGGYPKQSNGKLYSCWKDEYCEGICKQHDAAYGYCYASSCYCE

Radius of gyration: 17.73 Å; chains: 1; bounding box: 66×27×38 Å

Organism: NCBI:txid311983